Protein AF-A0A965PLV0-F1 (afdb_monomer_lite)

Secondary structure (DSSP, 8-state):
--------SPPPP-PPPEEEEETTEEEEE--TT-THHHHHHHHHHHHHHTT----SS----------PPPGGGEETTEE--

Structure (mmCIF, N/CA/C/O backbone):
data_AF-A0A965PLV0-F1
#
_entry.id   AF-A0A965PLV0-F1
#
loop_
_atom_site.group_PDB
_atom_site.id
_atom_site.type_symbol
_atom_site.label_atom_id
_atom_site.label_alt_id
_atom_site.label_comp_id
_atom_site.label_asym_id
_atom_site.label_entity_id
_atom_site.label_seq_id
_atom_site.pdbx_PDB_ins_code
_atom_site.Cartn_x
_atom_site.Cartn_y
_atom_site.Cartn_z
_atom_site.occupancy
_atom_site.B_iso_or_equiv
_atom_site.auth_seq_id
_atom_site.auth_comp_id
_atom_site.auth_asym_id
_atom_site.auth_atom_id
_atom_site.pdbx_PDB_model_num
ATOM 1 N N . MET A 1 1 ? -20.703 6.898 12.598 1.00 65.00 1 MET A N 1
ATOM 2 C CA . MET A 1 1 ? -20.023 5.624 12.916 1.00 65.00 1 MET A CA 1
ATOM 3 C C . MET A 1 1 ? -18.689 5.624 12.192 1.00 65.00 1 MET A C 1
ATOM 5 O O . MET A 1 1 ? -18.679 5.939 11.009 1.00 65.00 1 MET A O 1
ATOM 9 N N . ALA A 1 2 ? -17.585 5.373 12.894 1.00 85.31 2 ALA A N 1
ATOM 10 C CA . ALA A 1 2 ? -16.275 5.253 12.258 1.00 85.31 2 ALA 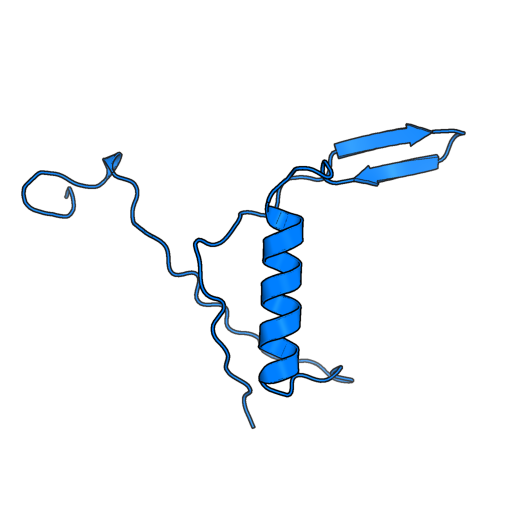A CA 1
ATOM 11 C C . ALA A 1 2 ? -16.149 3.862 11.621 1.00 85.31 2 ALA A C 1
ATOM 13 O O . ALA A 1 2 ? -16.560 2.876 12.231 1.00 85.31 2 ALA A O 1
ATOM 14 N N . ILE A 1 3 ? -15.627 3.794 10.396 1.00 93.19 3 ILE A N 1
ATOM 15 C CA . ILE A 1 3 ? -15.314 2.529 9.727 1.00 93.19 3 ILE A CA 1
ATOM 16 C C . ILE A 1 3 ? -13.821 2.287 9.908 1.00 93.19 3 ILE A C 1
ATOM 18 O O . ILE A 1 3 ? -13.013 3.122 9.506 1.00 93.19 3 ILE A O 1
ATOM 22 N N . THR A 1 4 ? -13.472 1.140 10.481 1.00 95.69 4 THR A N 1
ATOM 23 C CA . THR A 1 4 ? -12.085 0.730 10.705 1.00 95.69 4 THR A CA 1
ATOM 24 C C . THR A 1 4 ? -11.846 -0.593 10.001 1.00 95.69 4 THR A C 1
ATOM 26 O O . THR A 1 4 ? -12.656 -1.512 10.107 1.00 95.69 4 THR A O 1
ATOM 29 N N . PHE A 1 5 ? -10.735 -0.696 9.280 1.00 96.12 5 PHE A N 1
ATOM 30 C CA . PHE A 1 5 ? -10.310 -1.933 8.639 1.00 96.12 5 PHE A CA 1
ATOM 31 C C . PHE A 1 5 ? -8.788 -2.013 8.588 1.00 96.12 5 PHE A C 1
ATOM 33 O O . PHE A 1 5 ? -8.099 -0.995 8.631 1.00 96.12 5 PHE A O 1
ATOM 40 N N . SER A 1 6 ? -8.274 -3.234 8.475 1.00 95.69 6 SER A N 1
ATOM 41 C CA . SER A 1 6 ? -6.844 -3.509 8.345 1.00 95.69 6 SER A CA 1
ATOM 42 C C . SER A 1 6 ? -6.557 -4.131 6.987 1.00 95.69 6 SER A C 1
ATOM 44 O O . SER A 1 6 ? -7.368 -4.885 6.449 1.00 95.69 6 SER A O 1
ATOM 46 N N . VAL A 1 7 ? -5.389 -3.815 6.435 1.00 95.00 7 VAL A N 1
ATOM 47 C CA . VAL A 1 7 ? -4.914 -4.370 5.167 1.00 95.00 7 VAL A CA 1
ATOM 48 C C . VAL A 1 7 ? -3.706 -5.245 5.489 1.00 95.00 7 VAL A C 1
ATOM 50 O O . VAL A 1 7 ? -2.722 -4.718 6.005 1.00 95.00 7 VAL A O 1
ATOM 53 N N . PRO A 1 8 ? -3.778 -6.568 5.271 1.00 91.00 8 PRO A N 1
ATOM 54 C CA . PRO A 1 8 ? -2.667 -7.455 5.584 1.00 91.00 8 PRO A CA 1
ATOM 55 C C . PRO A 1 8 ? -1.500 -7.254 4.608 1.00 91.00 8 PRO A C 1
ATOM 57 O O . PRO A 1 8 ? -1.707 -6.963 3.428 1.00 91.00 8 PRO A O 1
ATOM 60 N N . GLY A 1 9 ? -0.281 -7.494 5.097 1.00 88.56 9 GLY A N 1
ATOM 61 C CA . GLY A 1 9 ? 0.957 -7.432 4.316 1.00 88.56 9 GLY A CA 1
ATOM 62 C C . GLY A 1 9 ? 1.782 -6.170 4.565 1.00 88.56 9 GLY A C 1
ATOM 63 O O . GLY A 1 9 ? 1.332 -5.232 5.222 1.00 88.56 9 GLY A O 1
ATOM 64 N N . ASP A 1 10 ? 3.008 -6.163 4.039 1.00 89.44 10 ASP A N 1
ATOM 65 C CA . ASP A 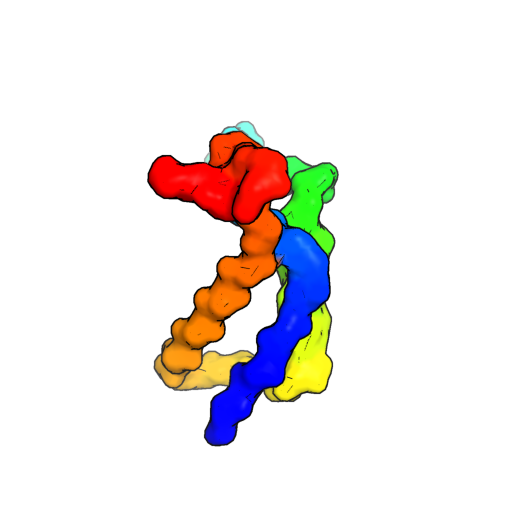1 10 ? 3.881 -4.998 4.142 1.00 89.44 10 ASP A CA 1
ATOM 66 C C . ASP A 1 10 ? 3.338 -3.849 3.275 1.00 89.44 10 ASP A C 1
ATOM 68 O O . ASP A 1 10 ? 3.012 -4.057 2.098 1.00 89.44 10 ASP A O 1
ATOM 72 N N . PRO A 1 11 ? 3.254 -2.621 3.816 1.00 89.81 11 PRO A N 1
ATOM 73 C CA . PRO A 1 11 ? 2.792 -1.478 3.056 1.00 89.81 11 PRO A CA 1
ATOM 74 C C . PRO A 1 11 ? 3.756 -1.188 1.908 1.00 89.81 11 PRO A C 1
ATOM 76 O O . PRO A 1 11 ? 4.955 -0.981 2.101 1.00 89.81 11 PRO A O 1
ATOM 79 N N . VAL A 1 12 ? 3.216 -1.135 0.692 1.00 92.88 12 VAL A N 1
ATOM 80 C CA . VAL A 1 12 ? 4.009 -0.813 -0.493 1.00 92.88 12 VAL A CA 1
ATOM 81 C C . VAL A 1 12 ? 4.054 0.707 -0.658 1.00 92.88 12 VAL A C 1
ATOM 83 O O . VAL A 1 12 ? 2.997 1.329 -0.806 1.00 92.88 12 VAL A O 1
ATOM 86 N N . PRO A 1 13 ? 5.244 1.337 -0.665 1.00 89.81 13 PRO A N 1
ATOM 87 C CA . PRO A 1 13 ? 5.345 2.772 -0.868 1.00 89.81 13 PRO A CA 1
ATOM 88 C C . PRO A 1 13 ? 4.867 3.148 -2.270 1.00 89.81 13 PRO A C 1
ATOM 90 O O . PRO A 1 13 ? 5.133 2.457 -3.257 1.00 89.81 13 PRO A O 1
ATOM 93 N N . GLN A 1 14 ? 4.173 4.279 -2.365 1.00 92.38 14 GLN A N 1
ATOM 94 C CA . GLN A 1 14 ? 3.740 4.824 -3.642 1.00 92.38 14 GLN A CA 1
ATOM 95 C C . GLN A 1 14 ? 4.954 5.370 -4.413 1.00 92.38 14 GLN A C 1
ATOM 97 O O . GLN A 1 14 ? 5.540 6.366 -3.980 1.00 92.38 14 GLN A O 1
ATOM 102 N N . PRO A 1 15 ? 5.333 4.789 -5.569 1.00 94.12 15 PRO A N 1
ATOM 103 C CA . PRO A 1 15 ? 6.418 5.335 -6.366 1.00 94.12 15 PRO A CA 1
ATOM 104 C C . PRO A 1 15 ? 5.982 6.647 -7.016 1.00 94.12 15 PRO A C 1
ATOM 106 O O . PRO A 1 15 ? 4.796 6.861 -7.310 1.00 94.12 15 PRO A O 1
ATOM 109 N N . ARG A 1 16 ? 6.970 7.497 -7.303 1.00 95.12 16 ARG A N 1
ATOM 110 C CA . ARG A 1 16 ? 6.765 8.674 -8.148 1.00 95.12 16 ARG A CA 1
ATOM 111 C C . ARG A 1 16 ? 6.335 8.208 -9.546 1.00 95.12 16 ARG A C 1
ATOM 113 O O . ARG A 1 16 ? 7.036 7.374 -10.126 1.00 95.12 16 ARG A O 1
ATOM 120 N N . PRO A 1 17 ? 5.210 8.709 -10.089 1.00 94.62 17 PRO A N 1
ATOM 121 C CA . PRO A 1 17 ? 4.811 8.382 -11.450 1.00 94.62 17 PRO A CA 1
ATOM 122 C C . PRO A 1 17 ? 5.904 8.770 -12.448 1.00 94.62 17 PRO A C 1
ATOM 124 O O . PRO A 1 17 ? 6.472 9.860 -12.376 1.00 94.62 17 PRO A O 1
ATOM 127 N N . ARG A 1 18 ? 6.192 7.872 -13.388 1.00 95.00 18 ARG A N 1
ATOM 128 C CA . ARG A 1 18 ? 7.039 8.157 -14.545 1.00 95.00 18 ARG A CA 1
ATOM 129 C C . ARG A 1 18 ? 6.243 8.988 -15.538 1.00 95.00 18 ARG A C 1
ATOM 131 O O . ARG A 1 18 ? 5.063 8.719 -15.758 1.00 95.00 18 ARG A O 1
ATOM 138 N N . ILE A 1 19 ? 6.901 9.968 -16.145 1.00 96.06 19 ILE A N 1
ATOM 139 C CA . ILE A 1 19 ? 6.293 10.852 -17.138 1.00 96.06 19 ILE A CA 1
ATOM 140 C C . ILE A 1 19 ? 6.795 10.461 -18.526 1.00 96.06 19 ILE A C 1
ATOM 142 O O . ILE A 1 19 ? 7.986 10.231 -18.724 1.00 96.06 19 ILE A O 1
ATOM 146 N N . THR A 1 20 ? 5.886 10.375 -19.489 1.00 94.81 20 THR A N 1
ATOM 147 C CA . THR A 1 20 ? 6.200 10.185 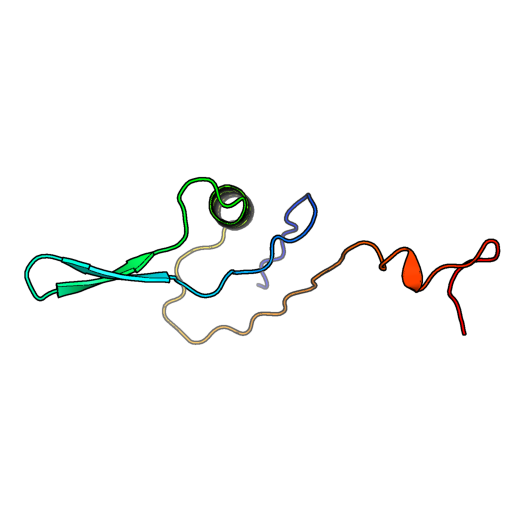-20.909 1.00 94.81 20 THR A CA 1
ATOM 148 C C . THR A 1 20 ? 5.304 11.076 -21.763 1.00 94.81 20 THR A C 1
ATOM 150 O O . THR A 1 20 ? 4.245 11.504 -21.308 1.00 94.81 20 THR A O 1
ATOM 153 N N . VAL A 1 21 ? 5.721 11.367 -22.995 1.00 95.62 21 VAL A N 1
ATOM 154 C CA . VAL A 1 21 ? 4.922 12.119 -23.968 1.00 95.62 21 VAL A CA 1
ATOM 155 C C . VAL A 1 21 ? 4.699 11.238 -25.187 1.00 95.62 21 VAL A C 1
ATOM 157 O O . VAL A 1 21 ? 5.655 10.813 -25.832 1.00 95.62 21 VAL A O 1
ATOM 160 N N . ARG A 1 22 ? 3.434 10.974 -25.523 1.00 90.94 22 ARG A N 1
ATOM 161 C CA . ARG A 1 22 ? 3.053 10.211 -26.716 1.00 90.94 22 ARG A CA 1
ATOM 162 C C . ARG A 1 22 ? 2.002 10.990 -27.494 1.00 90.94 22 ARG A C 1
ATOM 164 O O . ARG A 1 22 ? 0.988 11.395 -26.942 1.00 90.94 22 ARG A O 1
ATOM 171 N N . GLY A 1 23 ? 2.259 11.242 -28.779 1.00 89.50 23 GLY A N 1
ATOM 172 C CA . GLY A 1 23 ? 1.318 11.970 -29.640 1.00 89.50 23 GLY A CA 1
ATOM 173 C C . GLY A 1 23 ? 0.928 13.349 -29.095 1.00 89.50 23 GLY A C 1
ATOM 174 O O . GLY A 1 23 ? -0.247 13.692 -29.133 1.00 89.50 23 GLY A O 1
ATOM 175 N N . LYS A 1 24 ? 1.892 14.109 -28.551 1.00 92.19 24 LYS A N 1
ATOM 176 C CA . LYS A 1 24 ? 1.702 15.424 -27.896 1.00 92.19 24 LYS A CA 1
ATOM 177 C C . LYS A 1 24 ? 0.900 15.412 -26.581 1.00 92.19 24 LYS A C 1
ATOM 179 O O . LYS A 1 24 ? 0.642 16.479 -26.037 1.00 92.19 24 LYS A O 1
ATOM 184 N N . HIS A 1 25 ? 0.569 14.243 -26.032 1.00 94.00 25 HIS A N 1
ATOM 185 C CA . HIS A 1 25 ? -0.098 14.114 -24.736 1.00 94.00 25 HIS A CA 1
ATOM 186 C C . HIS A 1 25 ? 0.882 13.608 -23.675 1.00 94.00 25 HIS A C 1
ATOM 188 O O . HIS A 1 25 ? 1.614 12.640 -23.897 1.00 94.00 25 HIS A O 1
ATOM 194 N N . GLY A 1 26 ? 0.910 14.281 -22.524 1.00 93.81 26 GLY A N 1
ATOM 195 C CA . GLY A 1 26 ? 1.663 13.835 -21.356 1.00 93.81 26 GLY A CA 1
ATOM 196 C C . GLY A 1 26 ? 0.926 12.712 -20.630 1.00 93.81 26 GLY A C 1
ATOM 197 O O . GLY A 1 26 ? -0.270 12.816 -20.368 1.00 93.81 26 GLY A O 1
ATOM 198 N N . HIS A 1 27 ? 1.644 11.651 -20.277 1.00 93.88 27 HIS A N 1
ATOM 199 C CA . HIS A 1 27 ? 1.126 10.530 -19.505 1.00 93.88 27 HIS A CA 1
ATOM 200 C C . HIS A 1 27 ? 1.968 10.328 -18.249 1.00 93.88 27 HIS A C 1
ATOM 202 O O . HIS A 1 27 ? 3.194 10.232 -18.323 1.00 93.88 27 HIS A O 1
ATOM 208 N N . ALA A 1 28 ? 1.292 10.215 -17.109 1.00 95.31 28 ALA A N 1
ATOM 209 C CA . ALA A 1 28 ? 1.885 9.777 -15.857 1.00 95.31 28 ALA A CA 1
ATOM 210 C C . ALA A 1 28 ? 1.497 8.317 -15.616 1.00 95.31 28 ALA A C 1
ATOM 212 O O . ALA A 1 28 ? 0.313 7.980 -15.624 1.00 95.31 28 ALA A O 1
ATOM 213 N N . TYR A 1 29 ? 2.479 7.446 -15.403 1.00 94.06 29 TYR A N 1
ATOM 214 C CA . TYR A 1 29 ? 2.223 6.029 -15.167 1.00 94.06 29 TYR A CA 1
ATOM 215 C C . TYR A 1 29 ? 3.131 5.462 -14.081 1.00 94.06 29 TYR A C 1
ATOM 217 O O . TYR A 1 29 ? 4.224 5.957 -13.811 1.00 94.06 29 TYR A O 1
ATOM 225 N N . VAL A 1 30 ? 2.669 4.387 -13.458 1.00 95.88 30 VAL A N 1
ATOM 226 C CA . VAL A 1 30 ? 3.508 3.517 -12.636 1.00 95.88 30 VAL A CA 1
ATOM 227 C C . VAL A 1 30 ? 3.739 2.242 -13.444 1.00 95.88 30 VAL A C 1
ATOM 229 O O . VAL A 1 30 ? 2.759 1.739 -14.000 1.00 95.88 30 VAL A O 1
ATOM 232 N N . PRO A 1 31 ? 4.980 1.724 -13.539 1.00 95.00 31 PRO A N 1
ATOM 233 C CA . PRO A 1 31 ? 5.248 0.445 -14.195 1.00 95.00 31 PRO A CA 1
ATOM 234 C C . PRO A 1 31 ? 4.255 -0.642 -13.762 1.00 95.00 31 PRO A C 1
ATOM 236 O O . PRO A 1 31 ? 3.869 -0.703 -12.592 1.00 95.00 31 PRO A O 1
ATOM 239 N N . SER A 1 32 ? 3.774 -1.443 -14.711 1.00 94.00 32 SER A N 1
ATOM 240 C CA . SER A 1 32 ? 2.686 -2.408 -14.488 1.00 94.00 32 SER A CA 1
ATOM 241 C C . SER A 1 32 ? 3.066 -3.546 -13.541 1.00 94.00 32 SER A C 1
ATOM 243 O O . SER A 1 32 ? 2.201 -4.118 -12.891 1.00 94.00 32 SER A O 1
ATOM 245 N N . ASP A 1 33 ? 4.355 -3.850 -13.453 1.00 95.31 33 ASP A N 1
ATOM 246 C CA . ASP A 1 33 ? 4.967 -4.841 -12.569 1.00 95.31 33 ASP A CA 1
ATOM 247 C C . ASP A 1 33 ? 5.191 -4.327 -11.137 1.00 95.31 33 ASP A C 1
ATOM 249 O O . ASP A 1 33 ? 5.529 -5.103 -10.245 1.00 95.31 33 ASP A O 1
ATOM 253 N N . HIS A 1 34 ? 4.990 -3.030 -10.878 1.00 96.12 34 HIS A N 1
ATOM 254 C CA . HIS A 1 34 ? 5.206 -2.481 -9.545 1.00 96.12 34 HIS A CA 1
ATOM 255 C C . HIS A 1 34 ? 4.161 -3.027 -8.545 1.00 96.12 34 HIS A C 1
ATOM 257 O O . HIS A 1 34 ? 2.954 -2.898 -8.786 1.00 96.12 34 HIS A O 1
ATOM 263 N N . PRO A 1 35 ? 4.569 -3.521 -7.358 1.00 95.81 35 PRO A N 1
ATOM 264 C CA . PRO A 1 35 ? 3.674 -4.185 -6.393 1.00 95.81 35 PRO A CA 1
ATOM 265 C C . PRO A 1 35 ? 2.569 -3.283 -5.812 1.00 95.81 35 PRO A C 1
ATOM 267 O O . PRO A 1 35 ? 1.614 -3.754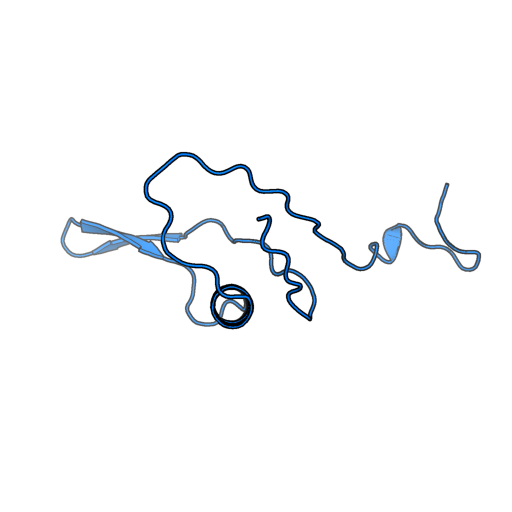 -5.195 1.00 95.81 35 PRO A O 1
ATOM 270 N N . ILE A 1 36 ? 2.660 -1.971 -6.041 1.00 95.69 36 ILE A N 1
ATOM 271 C CA . ILE A 1 36 ? 1.675 -0.987 -5.570 1.00 95.69 36 ILE A CA 1
ATOM 272 C C . ILE A 1 36 ? 0.284 -1.223 -6.159 1.00 95.69 36 ILE A C 1
ATOM 274 O O . ILE A 1 36 ? -0.709 -0.890 -5.517 1.00 95.69 36 ILE A O 1
ATOM 278 N N . HIS A 1 37 ? 0.191 -1.797 -7.363 1.00 95.88 37 HIS A N 1
ATOM 279 C CA . HIS A 1 37 ? -1.099 -2.087 -7.991 1.00 95.88 37 HIS A CA 1
ATOM 280 C C . HIS A 1 37 ? -1.881 -3.119 -7.180 1.00 95.88 37 HIS A C 1
ATOM 282 O O . HIS A 1 37 ? -3.038 -2.873 -6.840 1.00 95.88 37 HIS A O 1
ATOM 288 N N . ALA A 1 38 ? -1.222 -4.212 -6.788 1.00 95.31 38 ALA A N 1
ATOM 289 C CA . ALA A 1 38 ? -1.812 -5.236 -5.933 1.00 95.31 38 ALA A CA 1
ATOM 290 C C . ALA A 1 38 ? -2.156 -4.677 -4.545 1.00 95.31 38 ALA A C 1
ATOM 292 O O . ALA A 1 38 ? -3.252 -4.909 -4.038 1.00 95.31 38 ALA A O 1
ATOM 293 N N . TYR A 1 39 ? -1.268 -3.865 -3.959 1.00 95.31 39 TYR A N 1
ATOM 294 C CA . TYR A 1 39 ? -1.526 -3.262 -2.651 1.00 95.31 39 TYR A CA 1
ATOM 295 C C . TYR A 1 39 ? -2.748 -2.328 -2.672 1.00 95.31 39 TYR A C 1
ATOM 297 O O . TYR A 1 39 ? -3.644 -2.465 -1.844 1.00 95.31 39 TYR A O 1
ATOM 305 N N . ARG A 1 40 ? -2.872 -1.439 -3.670 1.00 95.31 40 ARG A N 1
ATOM 306 C CA . ARG A 1 40 ? -4.060 -0.577 -3.847 1.00 95.31 40 ARG A CA 1
ATOM 307 C C . ARG A 1 40 ? -5.348 -1.388 -4.003 1.00 95.31 40 ARG A C 1
ATOM 309 O O . ARG A 1 40 ? -6.378 -1.009 -3.448 1.00 95.31 40 ARG A O 1
ATOM 316 N N . GLN A 1 41 ? -5.295 -2.498 -4.743 1.00 95.94 41 GLN A N 1
ATOM 317 C CA . GLN A 1 41 ? -6.433 -3.408 -4.875 1.00 95.94 41 GLN A CA 1
ATOM 318 C C . GLN A 1 41 ? -6.807 -4.034 -3.527 1.00 95.94 41 GLN A C 1
ATOM 320 O O . GLN A 1 41 ? -7.990 -4.053 -3.190 1.00 95.94 41 GLN A O 1
ATOM 325 N N . ALA A 1 42 ? -5.828 -4.469 -2.728 1.00 96.19 42 ALA A N 1
ATOM 326 C CA . ALA A 1 42 ? -6.062 -5.007 -1.389 1.00 96.19 42 ALA A CA 1
ATOM 327 C C . ALA A 1 42 ? -6.731 -3.978 -0.463 1.00 96.19 42 ALA A C 1
ATOM 329 O O . ALA A 1 42 ? -7.735 -4.302 0.173 1.00 96.19 42 ALA A O 1
ATOM 330 N N . VAL A 1 43 ? -6.263 -2.720 -0.462 1.00 95.44 43 VAL A N 1
ATOM 331 C CA . VAL A 1 43 ? -6.913 -1.623 0.283 1.00 95.44 43 VAL A CA 1
ATOM 332 C C . VAL A 1 43 ? -8.373 -1.461 -0.155 1.00 95.44 43 VAL A C 1
ATOM 334 O O . VAL A 1 43 ? -9.270 -1.420 0.683 1.00 95.44 43 VAL A O 1
ATOM 337 N N . ALA A 1 44 ? -8.635 -1.405 -1.464 1.00 95.50 44 ALA A N 1
ATOM 338 C CA . ALA A 1 44 ? -9.986 -1.222 -1.995 1.00 95.50 44 ALA A CA 1
ATOM 339 C C . ALA A 1 44 ? -10.920 -2.408 -1.696 1.00 95.50 44 ALA A C 1
ATOM 341 O O . ALA A 1 44 ? -12.128 -2.224 -1.534 1.00 95.50 44 ALA A O 1
ATOM 342 N N . VAL A 1 45 ? -10.398 -3.635 -1.656 1.00 96.56 45 VAL A N 1
ATOM 343 C CA . VAL A 1 45 ? -11.161 -4.827 -1.258 1.00 96.56 45 VAL A CA 1
ATOM 344 C C . VAL A 1 45 ? -11.490 -4.775 0.232 1.00 96.56 45 VAL A C 1
ATOM 346 O O . VAL A 1 45 ? -12.663 -4.894 0.583 1.00 96.56 45 VAL A O 1
ATOM 349 N N . ALA A 1 46 ? -10.500 -4.518 1.091 1.00 96.62 46 ALA A N 1
ATOM 350 C CA . ALA A 1 46 ? -10.694 -4.439 2.538 1.00 96.62 46 ALA A CA 1
ATOM 351 C C . ALA A 1 46 ? -11.676 -3.320 2.928 1.00 96.62 46 ALA A C 1
ATOM 353 O O . ALA A 1 46 ? -12.598 -3.549 3.708 1.00 96.62 46 ALA A O 1
ATOM 354 N N . ALA A 1 47 ? -11.551 -2.140 2.314 1.00 95.38 47 ALA A N 1
ATOM 355 C CA . ALA A 1 47 ? -12.450 -1.013 2.545 1.00 95.38 47 ALA A CA 1
ATOM 356 C C . ALA A 1 47 ? -13.905 -1.347 2.174 1.00 95.38 47 ALA A C 1
ATOM 358 O O . ALA A 1 47 ? -14.827 -1.089 2.948 1.00 95.38 47 ALA A O 1
ATOM 359 N N . ARG A 1 48 ? -14.127 -1.957 1.001 1.00 95.81 48 ARG A N 1
ATOM 360 C CA . ARG A 1 48 ? -15.473 -2.363 0.563 1.00 95.81 48 ARG A CA 1
ATOM 361 C C . ARG A 1 48 ? -16.067 -3.436 1.472 1.00 95.81 48 ARG A C 1
ATOM 363 O O . ARG A 1 48 ? -17.245 -3.341 1.804 1.00 95.81 48 ARG A O 1
ATOM 370 N N . ALA A 1 49 ? -15.263 -4.411 1.898 1.00 96.12 49 ALA A N 1
ATOM 371 C CA . ALA A 1 49 ? -15.684 -5.443 2.845 1.00 96.12 49 ALA A CA 1
ATOM 372 C C . ALA A 1 49 ? -16.071 -4.853 4.213 1.00 96.12 49 ALA A C 1
ATOM 374 O O . ALA A 1 49 ? -17.035 -5.302 4.822 1.00 96.12 49 ALA A O 1
ATOM 375 N N . ALA A 1 50 ? -15.383 -3.794 4.651 1.00 96.25 50 A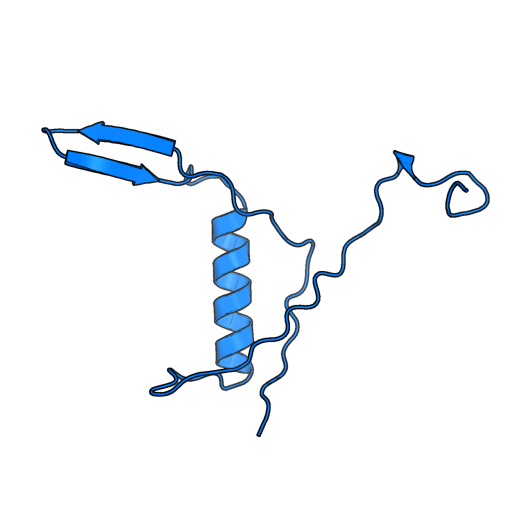LA A N 1
ATOM 376 C CA . ALA A 1 50 ? -15.713 -3.043 5.862 1.00 96.25 50 ALA A CA 1
ATOM 377 C C . ALA A 1 50 ? -16.908 -2.081 5.702 1.00 96.25 50 ALA A C 1
ATOM 379 O O . ALA A 1 50 ? -17.270 -1.375 6.641 1.00 96.25 50 ALA A O 1
ATOM 380 N N . GLY A 1 51 ? -17.527 -2.032 4.518 1.00 95.12 51 GLY A N 1
ATOM 381 C CA . GLY A 1 51 ? -18.710 -1.217 4.255 1.00 95.12 51 GLY A CA 1
ATOM 382 C C . GLY A 1 51 ? -18.420 0.233 3.869 1.00 95.12 51 GLY A C 1
ATOM 383 O O . GLY A 1 51 ? -19.348 1.041 3.858 1.00 95.12 51 GLY A O 1
ATOM 384 N N . VAL A 1 52 ? -17.175 0.583 3.518 1.00 94.38 52 VAL A N 1
ATOM 385 C CA . VAL A 1 52 ? -16.854 1.926 3.013 1.00 94.38 52 VAL A CA 1
ATOM 386 C C . VAL A 1 52 ? -17.644 2.197 1.732 1.00 94.38 52 VAL A C 1
ATOM 388 O O . VAL A 1 52 ? -17.613 1.426 0.769 1.00 94.38 52 VAL A O 1
ATOM 391 N N . ARG A 1 53 ? -18.344 3.331 1.721 1.00 91.38 53 ARG A N 1
ATOM 392 C CA . ARG A 1 53 ? -19.061 3.879 0.566 1.00 91.38 53 ARG A CA 1
ATOM 393 C C . ARG A 1 53 ? -18.495 5.249 0.218 1.00 91.38 53 ARG A C 1
ATOM 395 O O . ARG A 1 53 ? -17.722 5.826 0.980 1.00 91.38 53 ARG A O 1
ATOM 402 N N . GLN A 1 54 ? -18.872 5.759 -0.948 1.00 90.50 54 GLN A N 1
ATOM 403 C CA . GLN A 1 54 ? -18.483 7.097 -1.367 1.00 90.50 54 GLN A CA 1
ATOM 404 C C . GLN A 1 54 ? -19.043 8.130 -0.380 1.00 90.50 54 GLN A C 1
ATOM 406 O O . GLN A 1 54 ? -20.249 8.171 -0.140 1.00 90.50 54 GLN A O 1
ATOM 411 N N . ALA A 1 55 ? -18.163 8.939 0.202 1.00 88.25 55 ALA A N 1
ATOM 412 C CA . ALA A 1 55 ? -18.560 10.053 1.049 1.00 88.25 55 ALA A CA 1
ATOM 413 C C . ALA A 1 55 ? -18.892 11.273 0.178 1.00 88.25 55 ALA A C 1
ATOM 415 O O . ALA A 1 55 ? -18.174 11.570 -0.776 1.00 88.25 55 ALA A O 1
ATOM 416 N N . THR A 1 56 ? -19.974 11.977 0.506 1.00 91.31 56 THR A N 1
ATOM 417 C CA . THR A 1 56 ? -20.403 13.212 -0.179 1.00 91.31 56 THR A CA 1
ATOM 418 C C . THR A 1 56 ? -19.966 14.483 0.549 1.00 91.31 56 THR A C 1
ATOM 420 O O . THR A 1 56 ? -20.082 15.574 -0.001 1.00 91.31 56 THR A O 1
ATOM 423 N N . GLY A 1 57 ? -19.451 14.351 1.774 1.00 91.62 57 GLY A N 1
ATOM 424 C CA . GLY A 1 57 ? -18.941 15.448 2.591 1.00 91.62 57 GLY A CA 1
ATOM 425 C C . GLY A 1 57 ? -17.507 15.203 3.067 1.00 91.62 57 GLY A C 1
ATOM 426 O O . GLY A 1 57 ? -16.934 14.145 2.788 1.00 91.62 57 GLY A O 1
ATOM 427 N N . PRO A 1 58 ? -16.919 16.170 3.791 1.00 94.50 58 PRO A N 1
ATOM 428 C CA . PRO A 1 58 ? -15.587 16.029 4.365 1.00 94.50 58 PRO A CA 1
ATOM 429 C C . PRO A 1 58 ? -15.493 14.808 5.281 1.00 94.50 58 PRO A C 1
ATOM 431 O O . PRO A 1 58 ? -16.406 14.527 6.059 1.00 94.50 58 PRO A O 1
ATOM 434 N N . VAL A 1 59 ? -14.365 14.106 5.214 1.00 91.88 59 VAL A N 1
ATOM 435 C CA . VAL A 1 59 ? -14.070 12.959 6.077 1.00 91.88 59 VAL A CA 1
ATOM 436 C C . VAL A 1 59 ? -12.745 13.170 6.793 1.00 91.88 59 VAL A C 1
ATOM 438 O O . VAL A 1 59 ? -11.796 13.699 6.218 1.00 91.88 59 VAL A O 1
ATOM 441 N N . SER A 1 60 ? -12.684 12.732 8.048 1.00 93.62 60 SER A N 1
ATOM 442 C CA . SER A 1 60 ? -11.423 12.567 8.767 1.00 93.62 60 SER A CA 1
ATOM 443 C C . SER A 1 60 ? -10.924 11.143 8.557 1.00 93.62 60 SER A C 1
ATOM 445 O O . SER A 1 60 ? -11.706 10.194 8.653 1.00 93.62 60 SER A O 1
ATOM 447 N N . VAL A 1 61 ? -9.638 10.996 8.249 1.00 93.88 61 VAL A N 1
ATOM 448 C CA . VAL A 1 61 ? -8.997 9.702 8.004 1.00 93.88 61 VAL A CA 1
ATOM 449 C C . VAL A 1 61 ? -7.763 9.601 8.886 1.00 93.88 61 VAL A C 1
ATOM 451 O O . VAL A 1 61 ? -6.926 10.501 8.893 1.00 93.88 61 VAL A O 1
ATOM 454 N N . ILE A 1 62 ? -7.649 8.485 9.600 1.00 95.50 62 ILE A N 1
ATOM 455 C CA . ILE A 1 62 ? -6.458 8.108 10.360 1.00 95.50 62 ILE A CA 1
ATOM 456 C C . ILE A 1 62 ? -5.853 6.897 9.653 1.00 95.50 62 ILE A C 1
ATOM 458 O O . ILE A 1 62 ? -6.574 5.962 9.304 1.00 95.50 62 ILE A O 1
ATOM 462 N N . VAL A 1 63 ? -4.546 6.941 9.394 1.00 93.38 63 VAL A N 1
ATOM 463 C CA . VAL A 1 63 ? -3.818 5.868 8.711 1.00 93.38 63 VAL A CA 1
ATOM 464 C C . VAL A 1 63 ? -2.676 5.403 9.598 1.00 93.38 63 VAL A C 1
ATOM 466 O O . VAL A 1 63 ? -1.678 6.107 9.745 1.00 93.38 63 VAL A O 1
ATOM 469 N N . ASP A 1 64 ? -2.806 4.189 10.123 1.00 93.62 64 ASP A N 1
ATOM 470 C CA . ASP A 1 64 ? -1.745 3.523 10.869 1.00 93.62 64 ASP A CA 1
ATOM 471 C C . ASP A 1 64 ? -0.923 2.643 9.921 1.00 93.62 64 ASP A C 1
ATOM 473 O O . ASP A 1 64 ? -1.379 1.601 9.445 1.00 93.62 64 ASP A O 1
ATOM 477 N N . ALA A 1 65 ? 0.304 3.073 9.621 1.00 89.38 65 ALA A N 1
ATOM 478 C CA . ALA A 1 65 ? 1.248 2.307 8.813 1.00 89.38 65 ALA A CA 1
ATOM 479 C C . ALA A 1 65 ? 2.190 1.510 9.724 1.00 89.38 65 ALA A C 1
ATOM 481 O O . ALA A 1 65 ? 3.188 2.034 10.219 1.00 89.38 65 ALA A O 1
ATOM 482 N N . VAL A 1 66 ? 1.870 0.233 9.936 1.00 88.56 66 VAL A N 1
ATOM 483 C CA . VAL A 1 66 ? 2.661 -0.678 10.773 1.00 88.56 66 VAL A CA 1
ATOM 484 C C . VAL A 1 66 ? 3.494 -1.593 9.879 1.00 88.56 66 VAL A C 1
ATOM 486 O O . VAL A 1 66 ? 2.951 -2.337 9.070 1.00 88.56 66 VAL A O 1
ATOM 489 N N . PHE A 1 67 ? 4.817 -1.534 10.015 1.00 87.62 67 PHE A N 1
ATOM 490 C CA . PHE A 1 67 ? 5.756 -2.354 9.251 1.00 87.62 67 PHE A CA 1
ATOM 491 C C . PHE A 1 67 ? 7.005 -2.669 10.071 1.00 87.62 67 PHE A C 1
ATOM 493 O O . PHE A 1 67 ? 7.323 -1.985 11.049 1.00 87.62 67 PHE A O 1
ATOM 500 N N . ALA A 1 68 ? 7.715 -3.728 9.680 1.00 88.38 68 ALA A N 1
ATOM 501 C CA . ALA A 1 68 ? 8.917 -4.154 10.378 1.00 88.38 68 ALA A CA 1
ATOM 502 C C . ALA A 1 68 ? 9.995 -3.059 10.353 1.00 88.38 68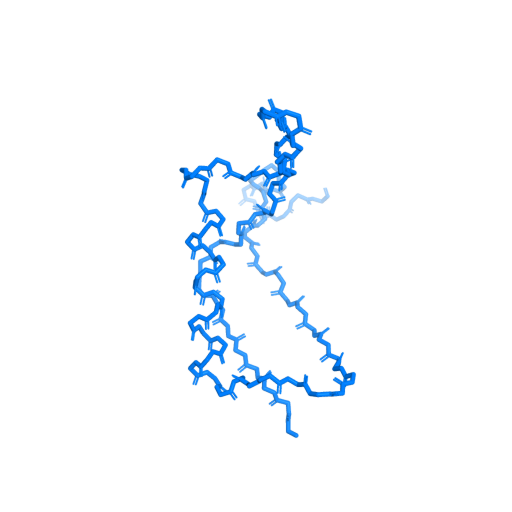 ALA A C 1
ATOM 504 O O . ALA A 1 68 ? 10.279 -2.439 9.325 1.00 88.38 68 ALA A O 1
ATOM 505 N N . ARG A 1 69 ? 10.642 -2.843 11.501 1.00 89.44 69 ARG A N 1
ATOM 506 C CA . ARG A 1 69 ? 11.775 -1.923 11.603 1.00 89.44 69 ARG A CA 1
ATOM 507 C C . ARG A 1 69 ? 12.937 -2.433 10.726 1.00 89.44 69 ARG A C 1
ATOM 509 O O . ARG A 1 69 ? 13.209 -3.636 10.739 1.00 89.44 69 ARG A O 1
ATOM 516 N N . PRO A 1 70 ? 13.666 -1.556 10.008 1.00 90.50 70 PRO A N 1
ATOM 517 C CA . PRO A 1 70 ? 14.832 -1.971 9.234 1.00 90.50 70 PRO A CA 1
ATOM 518 C C . PRO A 1 70 ? 15.846 -2.740 10.088 1.00 90.50 70 PRO A C 1
ATOM 520 O O . PRO A 1 70 ? 16.154 -2.330 11.209 1.00 90.50 70 PRO A O 1
ATOM 523 N N . LYS A 1 71 ? 16.427 -3.819 9.541 1.00 90.25 71 LYS A N 1
ATOM 524 C CA . LYS A 1 71 ? 17.451 -4.624 10.242 1.00 90.25 71 LYS A CA 1
ATOM 525 C C . LYS A 1 71 ? 18.644 -3.785 10.704 1.00 90.25 71 LYS A C 1
ATOM 527 O O . LYS A 1 71 ? 19.242 -4.080 11.732 1.00 90.25 71 LYS A O 1
ATOM 532 N N . SER A 1 72 ? 18.974 -2.718 9.976 1.00 93.62 72 SER A N 1
ATOM 533 C CA . SER A 1 72 ? 20.035 -1.776 10.341 1.00 93.62 72 SER A CA 1
ATOM 534 C C . SER A 1 72 ? 19.802 -1.091 11.690 1.00 93.62 72 SER A C 1
ATOM 536 O O . SER A 1 72 ? 20.777 -0.666 12.304 1.00 93.62 72 SER A O 1
ATOM 538 N N . HIS A 1 73 ? 18.559 -1.013 12.174 1.00 92.00 73 HIS A N 1
ATOM 539 C CA . HIS A 1 73 ? 18.201 -0.434 13.471 1.00 92.00 73 HIS A CA 1
ATOM 540 C C . HIS A 1 73 ? 18.135 -1.485 14.588 1.00 92.00 73 HIS A C 1
ATOM 542 O O . HIS A 1 73 ? 17.726 -1.158 15.700 1.00 92.00 73 HIS A O 1
ATOM 548 N N . LEU A 1 74 ? 18.483 -2.743 14.305 1.00 93.62 74 LEU A N 1
ATOM 549 C CA . LEU A 1 74 ? 18.452 -3.837 15.270 1.00 93.62 74 LEU A CA 1
ATOM 550 C C . LEU A 1 74 ? 19.873 -4.341 15.561 1.00 93.62 74 LEU A C 1
ATOM 552 O O . LEU A 1 74 ? 20.719 -4.422 14.669 1.00 93.62 74 LEU A O 1
ATOM 556 N N . ASN A 1 75 ? 20.150 -4.672 16.817 1.00 92.06 75 ASN A N 1
ATOM 557 C CA . ASN A 1 75 ? 21.300 -5.467 17.241 1.00 92.06 75 ASN A CA 1
ATOM 558 C C . ASN A 1 75 ? 20.799 -6.810 17.809 1.00 92.06 75 ASN A C 1
ATOM 560 O O . ASN A 1 75 ? 19.602 -7.094 17.799 1.00 92.06 75 ASN A O 1
ATOM 564 N N . LYS A 1 76 ? 21.708 -7.656 18.305 1.00 89.94 76 LYS A N 1
ATOM 565 C CA . LYS A 1 76 ? 21.336 -8.958 18.892 1.00 89.94 76 LYS A CA 1
ATOM 566 C C . LYS A 1 76 ? 20.402 -8.836 20.108 1.00 89.94 76 LYS A C 1
ATOM 568 O O . LYS A 1 76 ? 19.681 -9.780 20.397 1.00 89.94 76 LYS A O 1
ATOM 573 N N . SER A 1 77 ? 20.415 -7.692 20.788 1.00 90.50 77 SER A N 1
ATOM 574 C CA . SER A 1 77 ? 19.642 -7.415 22.002 1.00 90.50 77 SER A CA 1
ATOM 575 C C . SER A 1 77 ? 18.338 -6.651 21.736 1.00 90.50 77 SER A C 1
ATOM 577 O O . SER A 1 77 ? 17.634 -6.317 22.683 1.00 90.50 77 SER A O 1
ATOM 579 N N . GLY A 1 78 ? 18.001 -6.361 20.473 1.00 89.31 78 GLY A N 1
ATOM 580 C CA . GLY A 1 78 ? 16.786 -5.636 20.098 1.00 89.31 78 GLY A CA 1
ATOM 581 C C . GLY A 1 78 ? 17.078 -4.349 19.332 1.00 89.31 78 GLY A C 1
ATOM 582 O O . GLY A 1 78 ? 17.826 -4.354 18.358 1.00 89.31 78 GLY A O 1
ATOM 583 N N . VAL A 1 79 ? 16.437 -3.247 19.720 1.00 89.88 79 VAL A N 1
ATOM 584 C CA . VAL A 1 79 ? 16.564 -1.952 19.033 1.00 89.88 79 VAL A CA 1
ATOM 585 C C . VAL A 1 79 ? 17.906 -1.305 19.379 1.00 89.88 79 VAL A C 1
ATOM 587 O O . VAL A 1 79 ? 18.272 -1.220 20.548 1.00 89.88 79 VAL A O 1
ATOM 590 N N . LYS A 1 80 ? 18.649 -0.858 18.361 1.00 85.12 80 LYS A N 1
ATOM 591 C CA . LYS A 1 80 ? 19.860 -0.056 18.563 1.00 85.12 80 LYS A CA 1
ATOM 592 C C . LYS A 1 80 ? 19.486 1.274 19.241 1.00 85.12 80 LYS A C 1
ATOM 594 O O . LYS A 1 80 ? 18.493 1.863 18.809 1.00 85.12 80 LYS A O 1
ATOM 599 N N . PRO A 1 81 ? 20.237 1.711 20.267 1.00 80.12 81 PRO A N 1
ATOM 600 C CA . PRO A 1 81 ? 20.063 3.035 20.858 1.00 80.12 81 PRO A CA 1
ATOM 601 C C . PRO A 1 81 ? 20.338 4.149 19.842 1.00 80.12 81 PRO A C 1
ATOM 603 O O . PRO A 1 81 ? 21.116 3.905 18.887 1.00 80.12 81 PRO A O 1
#

Foldseek 3Di:
DDQDWDQDDADFDDDFFDWDADPNDIDTHDPPPRCVVVSVVSVVVRCVVSVDDDDPDDDDDDDDRDDDDDCVQADPVGGND

pLDDT: mean 92.56, std 4.39, range [65.0, 96.62]

Sequence (81 aa):
MAITFSVPGDPVPQPRPRITVRGKHGHAYVPSDHPIHAYRQAVAVAARAAGVRQATGPVSVIVDAVFARPKSHLNKSGVKP

Radius of gyration: 18.16 Å; chains: 1; bounding box: 42×25×52 Å